Protein AF-A0A819R9K0-F1 (afdb_monomer_lite)

Structure (mmCIF, N/CA/C/O backbone):
data_AF-A0A819R9K0-F1
#
_entry.id   AF-A0A819R9K0-F1
#
loop_
_atom_site.group_PDB
_atom_site.id
_atom_site.type_symbol
_atom_site.label_atom_id
_atom_site.label_alt_id
_atom_site.label_comp_id
_atom_site.label_asym_id
_atom_site.label_entity_id
_atom_site.label_seq_id
_atom_site.pdbx_PDB_ins_code
_atom_site.Cartn_x
_atom_site.Cartn_y
_atom_site.Cartn_z
_atom_site.occupancy
_atom_site.B_iso_or_equiv
_atom_site.auth_seq_id
_atom_site.auth_comp_id
_atom_site.auth_asym_id
_atom_site.auth_atom_id
_atom_site.pdbx_PDB_model_num
ATOM 1 N N . MET A 1 1 ? -7.025 -4.236 -12.380 1.00 85.69 1 MET A N 1
ATOM 2 C CA . MET A 1 1 ? -6.170 -3.039 -12.385 1.00 85.69 1 MET A CA 1
ATOM 3 C C . MET A 1 1 ? -6.618 -1.987 -13.396 1.00 85.69 1 MET A C 1
ATOM 5 O O . MET A 1 1 ? -5.864 -1.065 -13.619 1.00 85.69 1 MET A O 1
ATOM 9 N N . GLN A 1 2 ? -7.817 -2.078 -13.987 1.00 92.44 2 GLN A N 1
ATOM 10 C CA . GLN A 1 2 ? -8.335 -0.985 -14.815 1.00 92.44 2 GLN A CA 1
ATOM 11 C C . GLN A 1 2 ? -8.486 0.292 -13.972 1.00 92.44 2 GLN A C 1
ATOM 13 O O . GLN A 1 2 ? -8.992 0.206 -12.852 1.00 92.44 2 GLN A O 1
ATOM 18 N N . GLY A 1 3 ? -8.057 1.430 -14.516 1.00 93.06 3 GLY A N 1
ATOM 19 C CA . GLY A 1 3 ? -8.041 2.737 -13.860 1.00 93.06 3 GLY A CA 1
ATOM 20 C C . GLY A 1 3 ? -7.000 2.874 -12.748 1.00 93.06 3 GLY A C 1
ATOM 21 O O . GLY A 1 3 ? -7.172 3.723 -11.881 1.00 93.06 3 GLY A O 1
ATOM 22 N N . ALA A 1 4 ? -5.983 2.008 -12.707 1.00 95.06 4 ALA A N 1
ATOM 23 C CA . ALA A 1 4 ? -4.954 2.067 -11.674 1.00 95.06 4 ALA A CA 1
ATOM 24 C C . ALA A 1 4 ? -3.758 2.926 -12.105 1.00 95.06 4 ALA A C 1
ATOM 26 O O . ALA A 1 4 ? -3.241 2.760 -13.211 1.00 95.06 4 ALA A O 1
ATOM 27 N N . ASP A 1 5 ? -3.320 3.759 -11.168 1.00 95.62 5 ASP A N 1
ATOM 28 C CA . ASP A 1 5 ? -2.034 4.459 -11.095 1.00 95.62 5 ASP A CA 1
ATOM 29 C C . ASP A 1 5 ? -1.005 3.501 -10.459 1.00 95.62 5 ASP A C 1
ATOM 31 O O . ASP A 1 5 ? -1.271 2.894 -9.410 1.00 95.62 5 ASP A O 1
ATOM 35 N N . ILE A 1 6 ? 0.097 3.235 -11.169 1.00 95.06 6 ILE A N 1
ATOM 36 C CA . ILE A 1 6 ? 0.996 2.108 -10.906 1.00 95.06 6 ILE A CA 1
ATOM 37 C C . ILE A 1 6 ? 2.459 2.550 -10.972 1.00 95.06 6 ILE A C 1
ATOM 39 O O . ILE A 1 6 ? 3.011 2.772 -12.044 1.00 95.06 6 ILE A O 1
ATOM 43 N N . ALA A 1 7 ? 3.147 2.456 -9.836 1.00 94.62 7 ALA A N 1
ATOM 44 C CA . ALA A 1 7 ? 4.602 2.382 -9.815 1.00 94.62 7 ALA A CA 1
ATOM 45 C C . ALA A 1 7 ? 5.093 0.961 -10.121 1.00 94.62 7 ALA A C 1
ATOM 47 O O . ALA A 1 7 ? 4.738 0.005 -9.425 1.00 94.62 7 ALA A O 1
ATOM 48 N N . VAL A 1 8 ? 5.987 0.822 -11.099 1.00 93.44 8 VAL A N 1
ATOM 49 C CA . VAL A 1 8 ? 6.797 -0.391 -11.289 1.00 93.44 8 VAL A CA 1
ATOM 50 C C . VAL A 1 8 ? 8.226 -0.087 -10.878 1.00 93.44 8 VAL A C 1
ATOM 52 O O . VAL A 1 8 ? 8.833 0.813 -11.443 1.00 93.44 8 VAL A O 1
ATOM 55 N N . ALA A 1 9 ? 8.784 -0.847 -9.937 1.00 92.44 9 ALA A N 1
ATOM 56 C CA . ALA A 1 9 ? 10.141 -0.625 -9.452 1.00 92.44 9 ALA A CA 1
ATOM 57 C C . ALA A 1 9 ? 10.937 -1.931 -9.343 1.00 92.44 9 ALA A C 1
ATOM 59 O O . ALA A 1 9 ? 10.369 -2.980 -9.038 1.00 92.44 9 ALA A O 1
ATOM 60 N N . TRP A 1 10 ? 12.244 -1.853 -9.591 1.00 91.81 10 TRP A N 1
ATOM 61 C CA . TRP A 1 10 ? 13.181 -2.977 -9.502 1.00 91.81 10 TRP A CA 1
ATOM 62 C C . TRP A 1 10 ? 14.592 -2.489 -9.149 1.00 91.81 10 TRP A C 1
ATOM 64 O O . TRP A 1 10 ? 14.882 -1.289 -9.199 1.00 91.81 10 TRP A O 1
ATOM 74 N N . VAL A 1 11 ? 15.465 -3.423 -8.776 1.00 90.38 11 VAL A N 1
ATOM 75 C CA . VAL A 1 11 ? 16.903 -3.194 -8.604 1.00 90.38 11 VAL A CA 1
ATOM 76 C C . VAL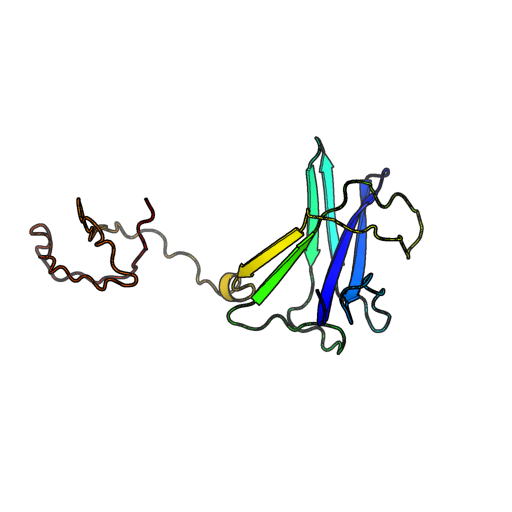 A 1 11 ? 17.603 -3.946 -9.733 1.00 90.38 11 VAL A C 1
ATOM 78 O O . VAL A 1 11 ? 17.298 -5.109 -9.961 1.00 90.38 11 VAL A O 1
ATOM 81 N N . ASP A 1 12 ? 18.464 -3.279 -10.501 1.00 87.00 12 ASP A N 1
ATOM 82 C CA . ASP A 1 12 ? 19.211 -3.948 -11.572 1.00 87.00 12 ASP A CA 1
ATOM 83 C C . ASP A 1 12 ? 20.436 -4.706 -11.037 1.00 87.00 12 ASP A C 1
ATOM 85 O O . ASP A 1 12 ? 20.838 -4.559 -9.880 1.00 87.00 12 ASP A O 1
ATOM 89 N N . THR A 1 13 ? 21.082 -5.478 -11.910 1.00 85.00 13 THR A N 1
ATOM 90 C CA . THR A 1 13 ? 22.303 -6.236 -11.589 1.00 85.00 13 THR A CA 1
ATOM 91 C C . THR A 1 13 ? 23.486 -5.383 -11.113 1.00 85.00 13 THR A C 1
ATOM 93 O O . THR A 1 13 ? 24.406 -5.915 -10.491 1.00 85.00 13 THR A O 1
ATOM 96 N N . SER A 1 14 ? 23.480 -4.065 -11.351 1.00 86.69 14 SER A N 1
ATOM 97 C CA . SER A 1 14 ? 24.483 -3.130 -10.819 1.00 86.69 14 SER A CA 1
ATOM 98 C C . SER A 1 14 ? 24.141 -2.596 -9.420 1.00 86.69 14 SER A C 1
ATOM 100 O O . SER A 1 14 ? 24.930 -1.857 -8.829 1.00 86.69 14 SER A O 1
ATOM 102 N N . GLY A 1 15 ? 22.978 -2.965 -8.876 1.00 87.38 15 GLY A N 1
ATOM 103 C CA . GLY A 1 15 ? 22.446 -2.463 -7.610 1.00 87.38 15 GLY A CA 1
ATOM 104 C C . GLY A 1 15 ? 21.733 -1.115 -7.737 1.00 87.38 15 GLY A C 1
ATOM 105 O O . GLY A 1 15 ? 21.394 -0.500 -6.723 1.00 8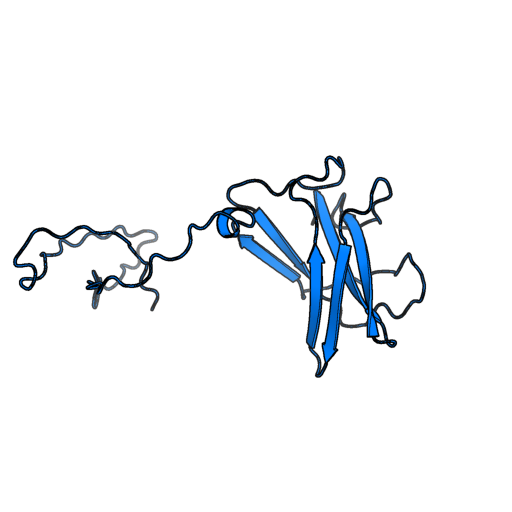7.38 15 GLY A O 1
ATOM 106 N N . LYS A 1 16 ? 21.501 -0.622 -8.958 1.00 89.19 16 LYS A N 1
ATOM 107 C CA . LYS A 1 16 ? 20.797 0.639 -9.192 1.00 89.19 16 LYS A CA 1
ATOM 108 C C . LYS A 1 16 ? 19.289 0.409 -9.146 1.00 89.19 16 LYS A C 1
ATOM 110 O O . LYS A 1 16 ? 18.756 -0.522 -9.741 1.00 89.19 16 LYS A O 1
ATOM 115 N N . VAL A 1 17 ? 18.594 1.307 -8.456 1.00 91.69 17 VAL A N 1
ATOM 116 C CA . VAL A 1 17 ? 17.134 1.290 -8.335 1.00 91.69 17 VAL A CA 1
ATOM 117 C C . VAL A 1 17 ? 16.509 2.008 -9.517 1.00 91.69 17 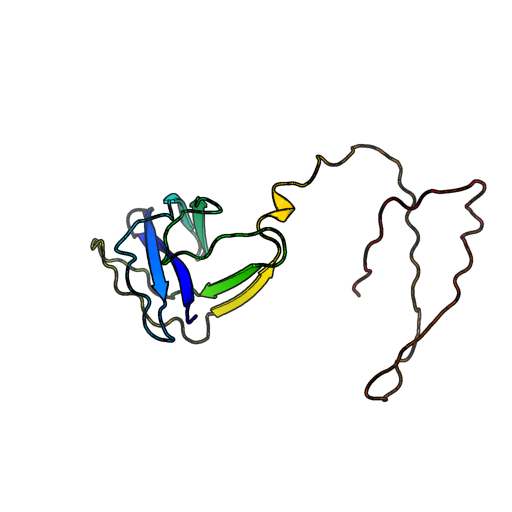VAL A C 1
ATOM 119 O O . VAL A 1 17 ? 16.916 3.121 -9.861 1.00 91.69 17 VAL A O 1
ATOM 122 N N . HIS A 1 18 ? 15.471 1.404 -10.077 1.00 90.38 18 HIS A N 1
ATOM 123 C CA . HIS A 1 18 ? 14.652 1.987 -11.129 1.00 90.38 18 HIS A CA 1
ATOM 124 C C . HIS A 1 18 ? 13.196 2.032 -10.685 1.00 90.38 18 HIS A C 1
ATOM 126 O O . HIS A 1 18 ? 12.734 1.172 -9.933 1.00 90.38 18 HIS A O 1
ATOM 132 N N . ILE A 1 19 ? 12.477 3.047 -11.154 1.00 91.94 19 ILE A N 1
ATOM 133 C CA . ILE A 1 19 ? 11.033 3.184 -10.987 1.00 91.94 19 ILE A CA 1
ATOM 134 C C . ILE A 1 19 ? 10.444 3.752 -12.277 1.00 91.94 19 ILE A C 1
ATOM 136 O O . ILE A 1 19 ? 11.087 4.560 -12.945 1.00 91.94 19 ILE A O 1
ATOM 140 N N . GLN A 1 20 ? 9.248 3.304 -12.630 1.00 91.50 20 GLN A N 1
ATOM 141 C CA . GLN A 1 20 ? 8.474 3.789 -13.763 1.00 91.50 20 GLN A CA 1
ATOM 142 C C . GLN A 1 20 ? 7.062 4.108 -13.307 1.00 91.50 20 GLN A C 1
ATOM 144 O O . GLN A 1 20 ? 6.424 3.265 -12.668 1.00 91.50 20 GLN A O 1
ATOM 149 N N . ASP A 1 21 ? 6.591 5.285 -13.700 1.00 93.56 21 ASP A N 1
ATOM 150 C CA . ASP A 1 21 ? 5.192 5.664 -13.601 1.00 93.56 21 ASP A CA 1
ATOM 151 C C . ASP A 1 21 ? 4.393 5.071 -14.762 1.00 93.56 21 ASP A C 1
ATOM 153 O O . ASP A 1 21 ? 4.816 5.142 -15.928 1.00 93.56 21 ASP A O 1
ATOM 157 N N . ARG A 1 22 ? 3.273 4.424 -14.446 1.00 93.38 22 ARG A N 1
ATOM 158 C CA . ARG A 1 22 ? 2.445 3.710 -15.411 1.00 93.38 22 ARG A CA 1
ATOM 159 C C . ARG A 1 22 ? 0.967 3.839 -15.097 1.00 93.38 22 ARG A C 1
ATOM 161 O O . ARG A 1 22 ? 0.533 3.684 -13.960 1.00 93.38 22 ARG A O 1
ATOM 168 N N . PHE A 1 23 ? 0.179 3.898 -16.164 1.00 94.31 23 PHE A N 1
ATOM 169 C CA . PHE A 1 23 ? -1.273 3.917 -16.095 1.00 94.31 23 PHE A CA 1
ATOM 170 C C . PHE A 1 23 ? -1.894 2.678 -16.751 1.00 94.31 23 PHE A C 1
ATOM 172 O O . PHE A 1 23 ? -1.517 2.248 -17.848 1.00 94.31 23 PHE A O 1
ATOM 179 N N . ALA A 1 24 ? -2.879 2.080 -16.083 1.00 94.12 24 ALA A N 1
ATOM 180 C CA . ALA A 1 24 ? -3.599 0.910 -16.576 1.00 94.12 24 ALA A CA 1
ATOM 181 C C . ALA A 1 24 ? -5.024 1.266 -17.016 1.00 94.12 24 ALA A C 1
ATOM 183 O O . ALA A 1 24 ? -5.974 1.156 -16.245 1.00 94.12 24 ALA A O 1
ATOM 184 N N . PHE A 1 25 ? -5.205 1.618 -18.288 1.00 92.44 25 PHE A N 1
ATOM 185 C CA . PHE A 1 25 ? -6.524 1.972 -18.833 1.00 92.44 25 PHE A CA 1
ATOM 186 C C . PHE A 1 25 ? -7.512 0.791 -18.930 1.00 92.44 25 PHE A C 1
ATOM 188 O O . PHE A 1 25 ? -8.722 1.003 -18.986 1.00 92.44 25 PHE A O 1
ATOM 195 N N . ASP A 1 26 ? -7.015 -0.450 -18.929 1.00 92.75 26 ASP A N 1
ATOM 196 C CA . ASP A 1 26 ? -7.810 -1.685 -18.949 1.00 92.75 26 ASP A CA 1
ATOM 197 C C . ASP A 1 26 ? -7.033 -2.838 -18.272 1.00 92.75 26 ASP A C 1
ATOM 199 O O . ASP A 1 26 ? -5.948 -2.653 -17.718 1.00 92.75 26 ASP A O 1
ATOM 203 N N . LYS A 1 27 ? -7.565 -4.061 -18.303 1.00 89.81 27 LYS A N 1
ATOM 204 C CA . LYS A 1 27 ? -6.932 -5.307 -17.845 1.00 89.81 27 LYS A CA 1
ATOM 205 C C . LYS A 1 27 ? -5.854 -5.804 -18.819 1.00 89.81 27 LYS A C 1
ATOM 207 O O . LYS A 1 27 ? -5.763 -7.000 -19.091 1.00 89.81 27 LYS A O 1
ATOM 212 N N . ILE A 1 28 ? -5.035 -4.890 -19.321 1.00 90.25 28 ILE A N 1
ATOM 213 C CA . ILE A 1 28 ? -3.904 -5.168 -20.206 1.00 90.25 28 ILE A CA 1
ATOM 214 C C . ILE A 1 28 ? -2.619 -4.575 -19.626 1.00 90.25 28 ILE A C 1
ATOM 216 O O . ILE A 1 28 ? -2.648 -3.940 -18.575 1.00 90.25 28 ILE A O 1
ATOM 220 N N . LYS A 1 29 ? -1.484 -4.783 -20.301 1.00 91.38 29 LYS A N 1
ATOM 221 C CA . LYS A 1 29 ? -0.192 -4.234 -19.875 1.00 91.38 29 LYS A CA 1
ATOM 222 C C . LYS A 1 29 ? -0.288 -2.705 -19.656 1.00 91.38 29 LYS A C 1
ATOM 224 O O . LYS A 1 29 ? -0.652 -2.012 -20.605 1.00 91.38 29 LYS A O 1
ATOM 229 N N . PRO A 1 30 ? 0.050 -2.188 -18.458 1.00 92.75 30 PRO A N 1
ATOM 230 C CA . PRO A 1 30 ? 0.062 -0.760 -18.167 1.00 92.75 30 PRO A CA 1
ATOM 231 C C . PRO A 1 30 ? 1.026 -0.030 -19.093 1.00 92.75 30 PRO A C 1
ATOM 233 O O . PRO A 1 30 ? 2.162 -0.479 -19.304 1.00 92.75 30 PRO A O 1
ATOM 236 N N . ILE A 1 31 ? 0.569 1.093 -19.631 1.00 92.06 31 ILE A N 1
ATOM 237 C CA . ILE A 1 31 ? 1.394 1.968 -20.459 1.00 92.06 31 ILE A CA 1
ATOM 238 C C . ILE A 1 31 ? 2.254 2.850 -19.559 1.00 92.06 31 ILE A C 1
ATOM 240 O O . ILE A 1 31 ? 1.897 3.083 -18.410 1.00 92.06 31 ILE A O 1
ATOM 244 N N . ILE A 1 32 ? 3.397 3.299 -20.070 1.00 91.25 32 ILE A N 1
ATOM 245 C CA . ILE A 1 32 ? 4.197 4.315 -19.381 1.00 91.25 32 ILE A CA 1
ATOM 246 C C . ILE A 1 32 ? 3.404 5.615 -19.391 1.00 91.25 32 ILE A C 1
ATOM 248 O O . ILE A 1 32 ? 2.876 5.984 -20.444 1.00 91.25 32 ILE A O 1
ATOM 252 N N . ASP A 1 33 ? 3.329 6.266 -18.235 1.00 88.12 33 ASP A N 1
ATOM 253 C CA . ASP A 1 33 ? 2.758 7.598 -18.140 1.00 88.12 33 ASP A CA 1
ATOM 254 C C . ASP A 1 33 ? 3.633 8.585 -18.927 1.00 88.12 33 ASP A C 1
ATOM 256 O O . ASP A 1 33 ? 4.840 8.708 -18.699 1.00 88.12 33 ASP A O 1
ATOM 260 N N . ASN A 1 34 ? 3.041 9.223 -19.931 1.00 79.56 34 ASN A N 1
ATOM 261 C CA . ASN A 1 34 ? 3.736 10.150 -20.810 1.00 79.56 34 ASN A CA 1
ATOM 262 C C . ASN A 1 34 ? 3.422 11.623 -20.513 1.00 79.56 34 ASN A C 1
ATOM 264 O O . ASN A 1 34 ? 3.979 12.477 -21.210 1.00 79.56 34 ASN A O 1
ATOM 268 N N . THR A 1 35 ? 2.563 11.926 -19.531 1.00 82.38 35 THR A N 1
ATOM 269 C CA . THR A 1 35 ? 2.280 13.294 -19.087 1.00 82.38 35 THR A CA 1
ATOM 270 C C . THR A 1 35 ? 3.302 13.732 -18.055 1.00 82.38 35 THR A C 1
ATOM 272 O O . THR A 1 35 ? 4.101 14.630 -18.348 1.00 82.38 35 THR A O 1
ATOM 275 N N . THR A 1 36 ? 3.350 13.068 -16.902 1.00 86.56 36 THR A N 1
ATOM 276 C CA . THR A 1 36 ? 4.380 13.279 -15.881 1.00 86.56 36 THR A CA 1
ATOM 277 C C . THR A 1 36 ? 4.880 11.956 -15.297 1.00 86.56 36 THR A C 1
ATOM 279 O O . THR A 1 36 ? 4.408 10.874 -15.620 1.00 86.56 36 THR A O 1
ATOM 282 N N . GLN A 1 37 ? 5.989 12.024 -14.559 1.00 89.12 37 GLN A N 1
ATOM 283 C CA . GLN A 1 37 ? 6.527 10.890 -13.810 1.00 89.12 37 GLN A CA 1
ATOM 284 C C . GLN A 1 37 ? 6.544 11.318 -12.348 1.00 89.12 37 GLN A C 1
ATOM 286 O O . GLN A 1 37 ? 7.411 12.098 -11.937 1.00 89.12 37 GLN A O 1
ATOM 291 N N . ASP A 1 38 ? 5.575 10.836 -11.580 1.00 93.69 38 ASP A N 1
ATOM 292 C CA . ASP A 1 38 ? 5.267 11.336 -10.241 1.00 93.69 38 ASP A CA 1
ATOM 293 C C . ASP A 1 38 ? 5.757 10.416 -9.116 1.00 93.69 38 ASP A C 1
ATOM 295 O O . ASP A 1 38 ? 5.779 10.788 -7.932 1.00 93.69 38 ASP A O 1
ATOM 299 N N . TRP A 1 39 ? 6.227 9.225 -9.484 1.00 94.75 39 TRP A N 1
ATOM 300 C CA . TRP A 1 39 ? 6.895 8.291 -8.588 1.00 94.75 39 TRP A CA 1
ATOM 301 C C . TRP A 1 39 ? 8.415 8.466 -8.615 1.00 94.75 39 TRP A C 1
ATOM 303 O O . TRP A 1 39 ? 9.076 8.293 -9.637 1.00 94.75 39 TRP A O 1
ATOM 313 N N . PHE A 1 40 ? 9.005 8.720 -7.446 1.00 94.62 40 PHE A N 1
ATOM 314 C CA . PHE A 1 40 ? 10.447 8.918 -7.304 1.00 94.62 40 PHE A CA 1
ATOM 315 C C . PHE A 1 40 ? 11.064 7.843 -6.416 1.00 94.62 40 PHE A C 1
ATOM 317 O O . PHE A 1 40 ? 10.745 7.749 -5.228 1.00 94.62 40 PHE A O 1
ATOM 324 N N . ALA A 1 41 ? 12.004 7.072 -6.961 1.00 94.19 41 ALA A N 1
ATOM 325 C CA . ALA A 1 41 ? 12.816 6.148 -6.182 1.00 94.19 41 ALA A CA 1
ATOM 326 C C . ALA A 1 41 ? 13.762 6.930 -5.258 1.00 94.19 41 ALA A C 1
ATOM 328 O O . ALA A 1 41 ? 14.365 7.926 -5.655 1.00 94.19 41 ALA A O 1
ATOM 329 N N . LEU A 1 42 ? 13.893 6.471 -4.015 1.00 95.31 42 LEU A N 1
ATOM 330 C CA . LEU A 1 42 ? 14.797 7.047 -3.020 1.00 95.31 42 LEU A CA 1
ATOM 331 C C . LEU A 1 42 ? 16.004 6.144 -2.791 1.00 95.31 42 LEU A C 1
ATOM 333 O O . LEU A 1 42 ? 17.145 6.589 -2.861 1.00 95.31 42 LEU A O 1
ATOM 337 N N . ARG A 1 43 ? 15.743 4.870 -2.500 1.00 95.12 43 ARG A N 1
ATOM 338 C CA . ARG A 1 43 ? 16.758 3.833 -2.304 1.00 95.12 43 ARG A CA 1
ATOM 339 C C . ARG A 1 43 ? 16.129 2.467 -2.489 1.00 95.12 43 ARG A C 1
ATOM 341 O O . ARG A 1 43 ? 14.911 2.326 -2.438 1.00 95.12 43 ARG A O 1
ATOM 348 N N . GLY A 1 44 ? 16.963 1.460 -2.645 1.00 93.75 44 GLY A N 1
ATOM 349 C CA . GLY A 1 44 ? 16.521 0.096 -2.804 1.00 93.75 44 GLY A CA 1
ATOM 350 C C . GLY A 1 44 ? 17.706 -0.840 -2.745 1.00 93.75 44 GLY A C 1
ATOM 351 O O . GLY A 1 44 ? 18.848 -0.420 -2.919 1.00 93.75 44 GLY A O 1
ATOM 352 N N . GLN A 1 45 ? 17.420 -2.083 -2.413 1.00 93.88 45 GLN A N 1
ATOM 353 C CA . GLN A 1 45 ? 18.416 -3.123 -2.270 1.00 93.88 45 GLN A CA 1
ATOM 354 C C . GLN A 1 45 ? 17.790 -4.459 -2.620 1.00 93.88 45 GLN A C 1
ATOM 356 O O . GLN A 1 45 ? 16.606 -4.685 -2.356 1.00 93.88 45 GLN A O 1
ATOM 361 N N . GLU A 1 46 ? 18.619 -5.347 -3.140 1.00 91.06 46 GLU A N 1
ATOM 362 C CA . GLU A 1 46 ? 18.278 -6.742 -3.314 1.00 91.06 46 GLU A CA 1
ATOM 363 C C . GLU A 1 46 ? 19.308 -7.604 -2.594 1.00 91.06 46 GLU A C 1
ATOM 365 O O . GLU A 1 46 ? 20.511 -7.491 -2.830 1.00 91.06 46 GLU A O 1
ATOM 370 N N . GLN A 1 47 ? 18.847 -8.416 -1.645 1.00 90.25 47 GLN A N 1
ATOM 371 C CA . GLN A 1 47 ? 19.722 -9.277 -0.861 1.00 90.25 47 GLN A CA 1
ATOM 372 C C . GLN A 1 47 ? 18.973 -10.516 -0.377 1.00 90.25 47 GLN A C 1
ATOM 374 O O . GLN A 1 47 ? 17.875 -10.417 0.164 1.00 90.25 47 GLN A O 1
ATOM 379 N N . ASN A 1 48 ? 19.598 -11.690 -0.507 1.00 88.06 48 ASN A N 1
ATOM 380 C CA . ASN A 1 48 ? 19.082 -12.958 0.023 1.00 88.06 48 ASN A CA 1
ATOM 381 C C . ASN A 1 48 ? 17.642 -13.282 -0.435 1.00 88.06 48 ASN A C 1
ATOM 383 O O . ASN A 1 48 ? 16.841 -13.780 0.355 1.00 88.06 48 ASN A O 1
ATOM 387 N N . GLY A 1 49 ? 17.304 -12.973 -1.692 1.00 84.56 49 GLY A N 1
ATOM 388 C CA . GLY A 1 49 ? 15.964 -13.193 -2.254 1.00 84.56 49 GLY A CA 1
ATOM 389 C C . GLY A 1 49 ? 14.908 -12.167 -1.828 1.00 84.56 49 GLY A C 1
ATOM 390 O O . GLY A 1 49 ? 13.725 -12.378 -2.083 1.00 84.56 49 GLY A O 1
ATOM 391 N N . TRP A 1 50 ? 15.314 -11.073 -1.175 1.00 88.81 50 TRP A N 1
ATOM 392 C CA . TRP A 1 50 ? 14.443 -9.958 -0.817 1.00 88.81 50 TRP A CA 1
ATOM 393 C C . TRP A 1 50 ? 14.822 -8.703 -1.587 1.00 88.81 50 TRP A C 1
ATOM 395 O O . TRP A 1 50 ? 15.956 -8.236 -1.480 1.00 88.81 50 TRP A O 1
ATOM 405 N N . THR A 1 51 ? 13.840 -8.103 -2.253 1.00 90.81 51 THR A N 1
ATOM 406 C CA . THR A 1 51 ? 13.961 -6.781 -2.873 1.00 90.81 51 THR A CA 1
ATOM 407 C C . THR A 1 51 ? 13.168 -5.776 -2.045 1.00 90.81 51 THR A C 1
ATOM 409 O O . THR A 1 51 ? 11.962 -5.922 -1.843 1.00 90.81 51 THR A O 1
ATOM 412 N N . GLY A 1 52 ? 13.847 -4.755 -1.528 1.00 93.81 52 GLY A N 1
ATOM 413 C CA . GLY A 1 52 ? 13.234 -3.655 -0.790 1.00 93.81 52 GLY A CA 1
ATOM 414 C C . GLY A 1 52 ? 13.453 -2.351 -1.534 1.00 93.81 52 GLY A C 1
ATOM 415 O O . GLY A 1 52 ? 14.592 -2.023 -1.845 1.00 93.81 52 GLY A O 1
ATOM 416 N N . ILE A 1 53 ? 12.386 -1.597 -1.803 1.00 95.38 53 ILE A N 1
ATOM 417 C CA . ILE A 1 53 ? 12.455 -0.312 -2.509 1.00 95.38 53 ILE A CA 1
ATOM 418 C C . ILE A 1 53 ? 11.692 0.737 -1.709 1.00 95.38 53 ILE A C 1
ATOM 420 O O . ILE A 1 53 ? 10.550 0.530 -1.304 1.00 95.38 53 ILE A O 1
ATOM 424 N N . GLN A 1 54 ? 12.337 1.878 -1.494 1.00 96.25 54 GLN A N 1
ATOM 425 C CA . GLN A 1 54 ? 11.733 3.067 -0.925 1.00 96.25 54 GLN A CA 1
ATOM 426 C C . GLN A 1 54 ? 11.513 4.093 -2.033 1.00 96.25 54 GLN A C 1
ATOM 428 O O . GLN A 1 54 ? 12.437 4.419 -2.779 1.00 96.25 54 GLN A O 1
ATOM 433 N N . PHE A 1 55 ? 10.308 4.646 -2.091 1.00 96.06 55 PHE A N 1
ATOM 434 C CA . PHE A 1 55 ? 9.913 5.676 -3.044 1.00 96.06 55 PHE A CA 1
ATOM 435 C C . PHE A 1 55 ? 9.142 6.798 -2.340 1.00 96.06 55 PHE A C 1
ATOM 437 O O . PHE A 1 55 ? 8.769 6.679 -1.170 1.00 96.06 55 PHE A O 1
ATOM 444 N N . LYS A 1 56 ? 8.900 7.891 -3.062 1.00 94.88 56 LYS A N 1
ATOM 445 C CA . LYS A 1 56 ? 7.978 8.965 -2.681 1.00 94.88 56 LYS A CA 1
ATOM 446 C C . LYS A 1 56 ? 7.107 9.359 -3.875 1.00 94.88 56 LYS A C 1
ATOM 448 O O . LYS A 1 56 ? 7.555 9.256 -5.012 1.00 94.88 56 LYS A O 1
ATOM 453 N N . ARG A 1 57 ? 5.906 9.847 -3.580 1.00 94.69 57 ARG A N 1
ATOM 454 C CA . ARG A 1 57 ? 4.949 10.461 -4.508 1.00 94.69 57 ARG A CA 1
ATOM 455 C C . ARG A 1 57 ? 4.095 11.455 -3.717 1.00 94.69 57 ARG A C 1
ATOM 457 O O . ARG A 1 57 ? 3.887 11.253 -2.517 1.00 94.69 57 ARG A O 1
ATOM 464 N N . TYR A 1 58 ? 3.644 12.536 -4.347 1.00 93.44 58 TYR A N 1
ATOM 465 C CA . TYR A 1 58 ? 2.706 13.464 -3.713 1.00 93.44 58 TYR A CA 1
ATOM 466 C C . TYR A 1 58 ? 1.325 12.818 -3.538 1.00 93.44 58 TYR A C 1
ATOM 468 O O . TYR A 1 58 ? 0.917 11.983 -4.333 1.00 93.44 58 TYR A O 1
ATOM 476 N N . PHE A 1 59 ? 0.574 13.199 -2.501 1.00 92.75 59 PHE A N 1
ATOM 477 C CA . PHE A 1 59 ? -0.790 12.674 -2.338 1.00 92.75 59 PHE A CA 1
ATOM 478 C C . PHE A 1 59 ? -1.730 13.095 -3.470 1.00 92.75 59 PHE A C 1
ATOM 480 O O . PHE A 1 59 ? -2.673 12.375 -3.777 1.00 92.75 59 PHE A O 1
ATOM 487 N N . ASP A 1 60 ? -1.483 14.258 -4.057 1.00 93.81 60 ASP A N 1
ATOM 488 C CA . ASP A 1 60 ? -2.183 14.764 -5.226 1.00 93.81 60 ASP A CA 1
ATOM 489 C C . ASP A 1 60 ? -1.125 15.356 -6.156 1.00 93.81 60 ASP A C 1
ATOM 491 O O . ASP A 1 60 ? -0.368 16.241 -5.746 1.00 93.81 60 ASP A O 1
ATOM 495 N N . THR A 1 61 ? -1.013 14.794 -7.352 1.00 94.31 61 THR A N 1
ATOM 496 C CA . THR A 1 61 ? -0.032 15.168 -8.379 1.00 94.31 61 THR A CA 1
ATOM 497 C C . THR A 1 61 ? -0.634 16.133 -9.393 1.00 94.31 61 THR A C 1
ATOM 499 O O . THR A 1 61 ? 0.097 16.746 -10.166 1.00 94.31 61 THR A O 1
ATOM 502 N N . CYS A 1 62 ? -1.962 16.320 -9.361 1.00 91.31 62 CYS A N 1
ATOM 503 C CA . CYS A 1 62 ? -2.731 17.028 -10.380 1.00 91.31 62 CYS A CA 1
ATOM 504 C C . CYS A 1 62 ? -2.608 16.428 -11.800 1.00 91.31 62 CYS A C 1
ATOM 506 O O . CYS A 1 62 ? -3.051 17.078 -12.751 1.00 91.31 62 CYS A O 1
ATOM 508 N N . ASP A 1 63 ? -2.054 15.218 -11.953 1.00 92.56 63 ASP A N 1
ATOM 509 C CA . ASP A 1 63 ? -2.036 14.485 -13.222 1.00 92.56 63 ASP A CA 1
ATOM 510 C C . ASP A 1 63 ? -3.388 13.751 -13.420 1.00 92.56 63 ASP A C 1
ATOM 512 O O . ASP A 1 63 ? -3.852 13.047 -12.519 1.00 92.56 63 ASP A O 1
ATOM 516 N N . PRO A 1 64 ? -4.083 13.924 -14.563 1.00 90.69 64 PRO A N 1
ATOM 517 C CA . PRO A 1 64 ? -5.330 13.216 -14.863 1.00 90.69 64 PRO A CA 1
ATOM 518 C C . PRO A 1 64 ? -5.213 11.685 -15.012 1.00 90.69 64 PRO A C 1
ATOM 520 O O . PRO A 1 64 ? -6.248 11.014 -14.967 1.00 90.69 64 PRO A O 1
ATOM 523 N N . MET A 1 65 ? -4.018 11.133 -15.234 1.00 91.00 65 MET A N 1
ATOM 524 C CA . MET A 1 65 ? -3.750 9.688 -15.275 1.00 91.00 65 MET A CA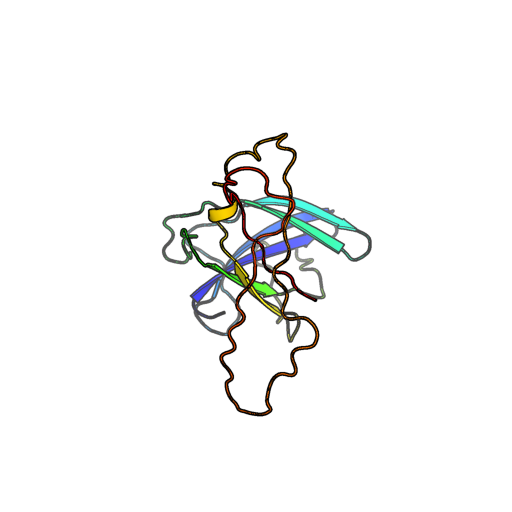 1
ATOM 525 C C . MET A 1 65 ? -3.502 9.096 -13.881 1.00 91.00 65 MET A C 1
ATOM 527 O O . MET A 1 65 ? -3.579 7.880 -13.696 1.00 91.00 65 MET A O 1
ATOM 531 N N . ASP A 1 66 ? -3.317 9.954 -12.885 1.00 94.62 66 ASP A N 1
ATOM 532 C CA . ASP A 1 66 ? -3.036 9.571 -11.514 1.00 94.62 66 ASP A CA 1
ATOM 533 C C . ASP A 1 66 ? -4.290 9.436 -10.648 1.00 94.62 66 ASP A C 1
ATOM 535 O O . ASP A 1 66 ? -5.321 10.084 -10.848 1.00 94.62 66 ASP A O 1
ATOM 539 N N . VAL A 1 67 ? -4.189 8.605 -9.604 1.00 93.94 67 VAL A N 1
ATOM 540 C CA . VAL A 1 67 ? -5.243 8.466 -8.592 1.00 93.94 67 VAL A CA 1
ATOM 541 C C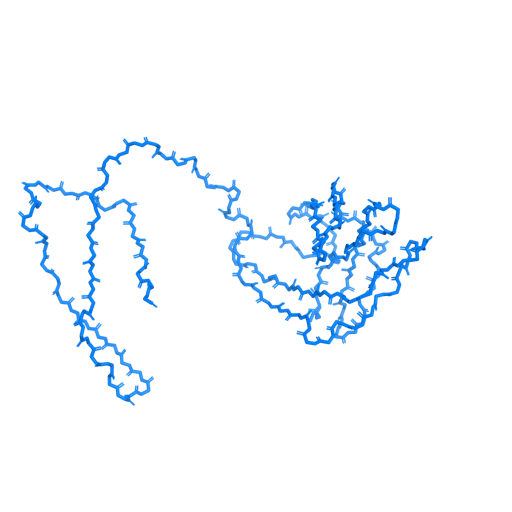 . VAL A 1 67 ? -4.849 9.248 -7.334 1.00 93.94 67 VAL A C 1
ATOM 543 O O . VAL A 1 67 ? -3.930 8.829 -6.619 1.00 93.94 67 VAL A O 1
ATOM 546 N N . PRO A 1 68 ? -5.571 10.337 -6.987 1.00 93.75 68 PRO A N 1
ATOM 547 C CA . PRO A 1 68 ? -5.280 11.099 -5.780 1.00 93.75 68 PRO A CA 1
ATOM 548 C C . PRO A 1 68 ? -5.479 10.260 -4.515 1.00 93.75 68 PRO A C 1
ATOM 550 O O . PRO A 1 68 ? -6.543 9.671 -4.292 1.00 93.75 68 PRO A O 1
ATOM 553 N N . ILE A 1 69 ? -4.480 10.273 -3.636 1.00 92.69 69 ILE A N 1
ATOM 554 C CA . ILE A 1 69 ? -4.502 9.613 -2.330 1.00 92.69 69 ILE A CA 1
ATOM 555 C C . ILE A 1 69 ? -5.264 10.506 -1.344 1.00 92.69 69 ILE A C 1
ATOM 557 O O . ILE A 1 69 ? -4.733 11.437 -0.728 1.00 92.69 69 ILE A O 1
ATOM 561 N N . LYS A 1 70 ? -6.557 10.222 -1.190 1.00 88.88 70 LYS A N 1
ATOM 562 C CA . LYS A 1 70 ? -7.464 10.986 -0.325 1.00 88.88 70 LYS A CA 1
ATOM 563 C C . LYS A 1 70 ? -7.511 10.415 1.094 1.00 88.88 70 LYS A C 1
ATOM 565 O O . LYS A 1 70 ? -7.143 9.267 1.355 1.00 88.88 70 LYS A O 1
ATOM 570 N N . SER A 1 71 ? -7.985 11.240 2.027 1.00 88.62 71 SER A N 1
ATOM 571 C CA . SER A 1 71 ? -8.325 10.784 3.377 1.00 88.62 71 SER A CA 1
ATOM 572 C C . SER A 1 71 ? -9.409 9.707 3.325 1.00 88.62 71 SER A C 1
ATOM 574 O O . SER A 1 71 ? -10.298 9.750 2.477 1.00 88.62 71 SER A O 1
ATOM 576 N N . GLY A 1 72 ? -9.347 8.764 4.263 1.00 86.88 72 GLY A N 1
ATOM 577 C CA . GLY A 1 72 ? -10.239 7.611 4.298 1.00 86.88 72 GLY A CA 1
ATOM 578 C C . GLY A 1 72 ? -9.614 6.381 3.649 1.00 86.88 72 GLY A C 1
ATOM 579 O O . GLY A 1 72 ? -8.404 6.167 3.712 1.00 86.88 72 GLY A O 1
ATOM 580 N N . THR A 1 73 ? -10.458 5.533 3.077 1.00 90.31 73 THR A N 1
ATOM 581 C CA . THR A 1 73 ? -10.076 4.201 2.618 1.00 90.31 73 THR A CA 1
ATOM 582 C C . THR A 1 73 ? -9.485 4.230 1.212 1.00 90.31 73 THR A C 1
ATOM 584 O O . THR A 1 73 ? -10.148 4.652 0.271 1.00 90.31 73 THR A O 1
ATOM 587 N N . ASN A 1 74 ? -8.262 3.718 1.061 1.00 91.38 74 ASN A N 1
ATOM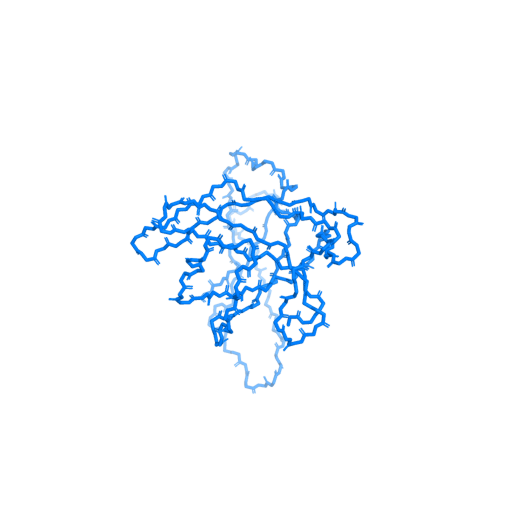 588 C CA . ASN A 1 74 ? -7.592 3.566 -0.227 1.00 91.38 74 ASN A CA 1
ATOM 589 C C . ASN A 1 74 ? -7.482 2.074 -0.580 1.00 91.38 74 ASN A C 1
ATOM 591 O O . ASN A 1 74 ? -7.279 1.229 0.298 1.00 91.38 74 ASN A O 1
ATOM 595 N N . ILE A 1 75 ? -7.621 1.749 -1.866 1.00 94.19 75 ILE A N 1
ATOM 596 C CA . ILE A 1 75 ? -7.467 0.385 -2.382 1.00 94.19 75 ILE A CA 1
ATOM 597 C C . ILE A 1 75 ? -6.075 0.279 -2.995 1.00 94.19 75 ILE A C 1
ATOM 599 O O . ILE A 1 75 ? -5.824 0.795 -4.079 1.00 94.19 75 ILE A O 1
ATOM 603 N N . LEU A 1 76 ? -5.179 -0.411 -2.302 1.00 94.75 76 LEU A N 1
ATOM 604 C CA . LEU A 1 76 ? -3.857 -0.739 -2.805 1.00 94.75 76 LEU A CA 1
ATOM 605 C C . LEU A 1 76 ? -3.920 -2.064 -3.561 1.00 94.75 76 LEU A C 1
ATOM 607 O O . LEU A 1 76 ? -4.383 -3.076 -3.029 1.00 94.75 76 LEU A O 1
ATOM 611 N N . ILE A 1 77 ? -3.403 -2.074 -4.781 1.00 95.88 77 ILE A N 1
ATOM 612 C CA . ILE A 1 77 ? -3.091 -3.303 -5.506 1.00 95.88 77 ILE A CA 1
ATOM 613 C C . ILE A 1 77 ? -1.581 -3.509 -5.505 1.00 95.88 77 ILE A C 1
ATOM 615 O O . ILE A 1 77 ? -0.819 -2.550 -5.478 1.00 95.88 77 ILE A O 1
ATOM 619 N N . PHE A 1 78 ? -1.148 -4.762 -5.523 1.00 95.50 78 PHE A N 1
ATOM 620 C CA . PHE A 1 78 ? 0.267 -5.095 -5.642 1.00 95.50 78 PHE A CA 1
ATOM 621 C C . PHE A 1 78 ? 0.446 -6.321 -6.527 1.00 95.50 78 PHE A C 1
ATOM 623 O O . PHE A 1 78 ? -0.455 -7.159 -6.633 1.00 95.50 78 PHE A O 1
ATOM 630 N N . ALA A 1 79 ? 1.619 -6.423 -7.139 1.00 94.62 79 ALA A N 1
ATOM 631 C CA . ALA A 1 79 ? 2.062 -7.580 -7.895 1.00 94.62 79 ALA A CA 1
ATOM 632 C C . ALA A 1 79 ? 3.593 -7.655 -7.892 1.00 94.62 79 ALA A C 1
ATOM 634 O O . ALA A 1 79 ? 4.246 -6.633 -7.693 1.00 94.62 79 ALA A O 1
ATOM 635 N N . TYR A 1 80 ? 4.159 -8.842 -8.113 1.00 92.31 80 TYR A N 1
ATOM 636 C CA . TYR A 1 80 ? 5.612 -9.014 -8.205 1.00 92.31 80 TYR A CA 1
ATOM 637 C C . TYR A 1 80 ? 6.029 -9.976 -9.326 1.00 92.31 80 TYR A C 1
ATOM 639 O O . TYR A 1 80 ? 5.345 -10.957 -9.635 1.00 92.31 80 TYR A O 1
ATOM 647 N N . GLY A 1 81 ? 7.162 -9.654 -9.956 1.00 88.56 81 GLY A N 1
ATOM 648 C CA . GLY A 1 81 ? 7.823 -10.467 -10.977 1.00 88.56 81 GLY A CA 1
ATOM 649 C C . GLY A 1 81 ? 8.655 -11.604 -10.375 1.00 88.56 81 GLY A C 1
ATOM 650 O O . GLY A 1 81 ? 8.767 -11.732 -9.164 1.00 88.56 81 GLY A O 1
ATOM 651 N N . LEU A 1 82 ? 9.186 -12.478 -11.233 1.00 85.19 82 LEU A N 1
ATOM 652 C CA . LEU A 1 82 ? 10.157 -13.528 -10.859 1.00 85.19 82 LEU A CA 1
ATOM 653 C C . LEU A 1 82 ? 11.488 -13.349 -11.601 1.00 85.19 82 LEU A C 1
ATOM 655 O O . LEU A 1 82 ? 12.404 -14.141 -11.424 1.00 85.19 82 LEU A O 1
ATOM 659 N N . VAL A 1 83 ? 11.543 -12.363 -12.491 1.00 79.00 83 VAL A N 1
ATOM 660 C CA . VAL A 1 83 ? 12.677 -12.083 -13.357 1.00 79.00 83 VAL A CA 1
ATOM 661 C C . VAL A 1 83 ? 12.914 -10.592 -13.262 1.00 79.00 83 VAL A C 1
ATOM 663 O O . VAL A 1 83 ? 11.955 -9.816 -13.366 1.00 79.00 83 VAL A O 1
ATOM 666 N N . ASP A 1 84 ? 14.170 -10.220 -13.066 1.00 73.12 84 ASP A N 1
ATOM 667 C CA . ASP A 1 84 ? 14.565 -8.825 -13.037 1.00 73.12 84 ASP A CA 1
ATOM 668 C C . ASP A 1 84 ? 14.414 -8.211 -14.419 1.00 73.12 84 ASP A C 1
ATOM 670 O O . ASP A 1 84 ? 14.644 -8.836 -15.459 1.00 73.12 84 ASP A O 1
ATOM 674 N N . LEU A 1 85 ? 14.011 -6.948 -14.426 1.00 73.94 85 LEU A N 1
ATOM 675 C CA . LEU A 1 85 ? 13.936 -6.150 -15.636 1.00 73.94 85 LEU A CA 1
ATOM 676 C C . LEU A 1 85 ? 15.352 -5.674 -15.971 1.00 73.94 85 LEU A C 1
ATOM 678 O O . LEU A 1 85 ? 15.684 -4.499 -15.858 1.00 73.94 85 LEU A O 1
ATOM 682 N N . ASP A 1 86 ? 16.208 -6.617 -16.353 1.00 59.16 86 ASP A N 1
ATOM 683 C CA . ASP A 1 86 ? 17.655 -6.438 -16.530 1.00 59.16 86 ASP A CA 1
ATOM 684 C C . ASP A 1 86 ? 18.013 -5.701 -17.839 1.00 59.16 86 ASP A C 1
ATOM 686 O O . ASP A 1 86 ? 19.053 -5.895 -18.466 1.00 59.16 86 ASP A O 1
ATOM 690 N N . LEU A 1 87 ? 17.105 -4.844 -18.303 1.00 54.53 87 LEU A N 1
ATOM 691 C CA . LEU A 1 87 ? 17.274 -4.066 -19.512 1.00 54.53 87 LEU A CA 1
ATOM 692 C C . LEU A 1 87 ? 17.695 -2.658 -19.112 1.00 54.53 87 LEU A C 1
ATOM 694 O O . LEU A 1 87 ? 16.923 -1.915 -18.511 1.00 54.53 87 LEU A O 1
ATOM 698 N N . CYS A 1 88 ? 18.886 -2.247 -19.549 1.00 50.38 88 CYS A N 1
ATOM 699 C CA . CYS A 1 88 ? 19.346 -0.855 -19.581 1.00 50.38 88 CYS A CA 1
ATOM 700 C C . CYS A 1 88 ? 18.491 0.039 -20.512 1.00 50.38 88 CYS A C 1
ATOM 702 O O . CYS A 1 88 ? 19.005 0.948 -21.160 1.00 50.38 88 CYS A O 1
ATOM 704 N N . GLN A 1 89 ? 17.197 -0.245 -20.644 1.00 51.41 89 GLN A N 1
ATOM 705 C CA . GLN A 1 89 ? 16.245 0.493 -21.447 1.00 51.41 89 GLN A CA 1
ATOM 706 C C . GLN A 1 89 ? 15.240 1.144 -20.507 1.00 51.41 89 GLN A C 1
ATOM 708 O O . GLN A 1 89 ? 14.589 0.478 -19.705 1.00 51.41 89 GLN A O 1
ATOM 713 N N . SER A 1 90 ? 15.065 2.453 -20.665 1.00 54.56 90 SER A N 1
ATOM 714 C CA . SER A 1 90 ? 14.067 3.258 -19.953 1.00 54.56 90 SER A CA 1
ATOM 715 C C . SER A 1 90 ? 12.629 2.746 -20.112 1.00 54.56 90 SER A C 1
ATOM 717 O O . SER A 1 90 ? 11.760 3.163 -19.356 1.00 54.56 90 SER A O 1
ATOM 719 N N . ASN A 1 91 ? 12.391 1.814 -21.044 1.00 59.75 91 ASN A N 1
ATOM 720 C CA . ASN A 1 91 ? 11.097 1.226 -21.376 1.00 59.75 91 ASN A CA 1
ATOM 721 C C . ASN A 1 91 ? 11.056 -0.291 -21.113 1.00 59.75 91 ASN A C 1
ATOM 723 O O . ASN A 1 91 ? 10.600 -1.047 -21.970 1.00 59.75 91 ASN A O 1
ATOM 727 N N . ALA A 1 92 ? 11.552 -0.746 -19.956 1.00 64.94 92 ALA A N 1
ATOM 728 C CA . ALA A 1 92 ? 11.510 -2.157 -19.565 1.00 64.94 92 ALA A CA 1
ATOM 729 C C . ALA A 1 92 ? 10.141 -2.815 -19.849 1.00 64.94 92 ALA A C 1
ATOM 731 O O . ALA A 1 92 ? 9.086 -2.282 -19.481 1.00 64.94 92 ALA A O 1
ATOM 732 N N . ASP A 1 93 ? 10.153 -3.966 -20.524 1.00 77.44 93 ASP A N 1
ATOM 733 C CA . ASP A 1 93 ? 8.929 -4.700 -20.831 1.00 77.44 93 ASP A CA 1
ATOM 734 C C . ASP A 1 93 ? 8.515 -5.553 -19.628 1.00 77.44 93 ASP A C 1
ATOM 736 O O . ASP A 1 93 ? 9.160 -6.543 -19.288 1.00 77.44 93 ASP A O 1
ATOM 740 N N . ILE A 1 94 ? 7.443 -5.140 -18.955 1.00 87.12 94 ILE A N 1
ATOM 741 C CA . ILE A 1 94 ? 6.932 -5.833 -17.775 1.00 87.12 94 ILE A CA 1
ATOM 742 C C . ILE A 1 94 ? 6.162 -7.093 -18.173 1.00 87.12 94 ILE A C 1
ATOM 744 O O . ILE A 1 94 ? 5.229 -7.059 -18.978 1.00 87.12 94 ILE A O 1
ATOM 748 N N . THR A 1 95 ? 6.526 -8.221 -17.565 1.00 87.50 95 THR A N 1
ATOM 749 C CA . THR A 1 95 ? 5.837 -9.501 -17.777 1.00 87.50 95 THR A CA 1
ATOM 750 C C . THR A 1 95 ? 4.593 -9.640 -16.902 1.00 87.50 95 THR A C 1
ATOM 752 O O . THR A 1 95 ? 4.489 -9.036 -15.833 1.00 87.50 95 THR A O 1
ATOM 755 N N . TYR A 1 96 ? 3.654 -10.488 -17.323 1.00 90.19 96 TYR A N 1
ATOM 756 C CA . TYR A 1 96 ? 2.461 -10.787 -16.538 1.00 90.19 96 TYR A CA 1
ATOM 757 C C . TYR A 1 96 ? 2.811 -11.469 -15.201 1.00 90.19 96 TYR A C 1
ATOM 759 O O . TYR A 1 96 ? 3.529 -12.468 -15.148 1.00 90.19 96 TYR A O 1
ATOM 767 N N . HIS A 1 97 ? 2.260 -10.942 -14.108 1.00 91.81 97 HIS A N 1
ATOM 768 C CA . HIS A 1 97 ? 2.526 -11.391 -12.736 1.00 91.81 97 HIS A CA 1
ATOM 769 C C . HIS A 1 97 ? 1.809 -12.701 -12.351 1.00 91.81 97 HIS A C 1
ATOM 771 O O . HIS A 1 97 ? 2.056 -13.248 -11.279 1.00 91.81 97 HIS A O 1
ATOM 777 N N . ASP A 1 98 ? 0.920 -13.240 -13.191 1.00 93.19 98 ASP A N 1
ATOM 778 C CA . ASP A 1 98 ? 0.112 -14.424 -12.853 1.00 93.19 98 ASP A CA 1
ATOM 779 C C . ASP A 1 98 ? -0.634 -14.227 -11.507 1.00 93.19 98 ASP A C 1
ATOM 781 O O . ASP A 1 98 ? -1.124 -13.126 -11.224 1.00 93.19 98 ASP A O 1
ATOM 785 N N . ASN A 1 99 ? -0.700 -15.248 -10.654 1.00 95.25 99 ASN A N 1
ATOM 786 C CA . ASN A 1 99 ? -1.320 -15.202 -9.329 1.00 95.25 99 ASN A CA 1
ATOM 787 C C . ASN A 1 99 ? -0.496 -14.455 -8.260 1.00 95.25 99 ASN A C 1
ATOM 789 O O . ASN A 1 99 ? -0.954 -14.329 -7.126 1.00 95.25 99 ASN A O 1
ATOM 793 N N . ARG A 1 100 ? 0.687 -13.914 -8.593 1.00 95.12 100 ARG A N 1
ATOM 794 C CA . ARG A 1 100 ? 1.560 -13.146 -7.678 1.00 95.12 100 ARG A CA 1
ATOM 795 C C . ARG A 1 100 ? 1.079 -11.705 -7.538 1.00 95.12 100 ARG A C 1
ATOM 797 O O . ARG A 1 100 ? 1.781 -10.753 -7.871 1.00 95.12 100 ARG A O 1
ATOM 804 N N . ARG A 1 101 ? -0.168 -11.552 -7.105 1.00 96.19 101 ARG A N 1
ATOM 805 C CA . ARG A 1 101 ? -0.866 -10.273 -6.994 1.00 96.19 101 ARG A CA 1
ATOM 806 C C . ARG A 1 101 ? -1.831 -10.276 -5.824 1.00 96.19 101 ARG A C 1
ATOM 808 O O . ARG A 1 101 ? -2.272 -11.330 -5.374 1.00 96.19 101 ARG A O 1
ATOM 815 N N . GLY A 1 102 ? -2.238 -9.097 -5.388 1.00 96.56 102 GLY A N 1
ATOM 816 C CA . GLY A 1 102 ? -3.275 -8.981 -4.380 1.00 96.56 102 GLY A CA 1
ATOM 817 C C . GLY A 1 102 ? -3.823 -7.576 -4.237 1.00 96.56 102 GLY A C 1
ATOM 818 O O . GLY A 1 102 ? -3.430 -6.640 -4.932 1.00 96.56 102 GLY A O 1
ATOM 819 N N . THR A 1 103 ? -4.762 -7.456 -3.306 1.00 96.06 103 THR A N 1
ATOM 820 C CA . THR A 1 103 ? -5.407 -6.197 -2.951 1.00 96.06 103 THR A CA 1
ATOM 821 C C . THR A 1 103 ? -5.398 -6.040 -1.439 1.00 96.06 103 THR A C 1
ATOM 823 O O . THR A 1 103 ? -5.562 -7.012 -0.691 1.00 96.06 103 THR A O 1
ATOM 826 N N . ARG A 1 104 ? -5.175 -4.815 -0.981 1.00 94.50 104 ARG A N 1
ATOM 827 C CA . ARG A 1 104 ? -5.260 -4.408 0.417 1.00 94.50 104 ARG A CA 1
ATOM 828 C C . ARG A 1 104 ? -6.048 -3.117 0.502 1.00 94.50 104 ARG A C 1
ATOM 830 O O . ARG A 1 104 ? -5.933 -2.249 -0.353 1.00 94.50 104 ARG A O 1
ATOM 837 N N . ILE A 1 105 ? -6.855 -3.013 1.541 1.00 93.19 105 ILE A N 1
ATOM 838 C CA . ILE A 1 105 ? -7.666 -1.837 1.813 1.00 93.19 105 ILE A CA 1
ATOM 839 C C . ILE A 1 105 ? -7.052 -1.177 3.042 1.00 93.19 105 ILE A C 1
ATOM 841 O O . ILE A 1 105 ? -7.011 -1.801 4.101 1.00 93.19 105 ILE A O 1
ATOM 845 N N . LEU A 1 106 ? -6.522 0.037 2.898 1.00 90.44 106 LEU A N 1
ATOM 846 C CA . LEU A 1 106 ? -5.853 0.736 3.995 1.00 90.44 106 LEU A CA 1
ATOM 847 C C . LEU A 1 106 ? -5.995 2.263 3.907 1.00 90.44 106 LEU A C 1
ATOM 849 O O . LEU A 1 106 ? -6.124 2.814 2.813 1.00 90.44 106 LEU A O 1
ATOM 853 N N . PRO A 1 107 ? -5.964 2.975 5.044 1.00 89.56 107 PRO A N 1
ATOM 854 C CA . PRO A 1 107 ? -6.028 4.426 5.054 1.00 89.56 107 PRO A CA 1
ATOM 855 C C . PRO A 1 107 ? -4.629 5.053 4.945 1.00 89.56 107 PRO A C 1
ATOM 857 O O . PRO A 1 107 ? -4.010 5.398 5.949 1.00 89.56 107 PRO A O 1
ATOM 860 N N . LEU A 1 108 ? -4.130 5.220 3.714 1.00 87.25 108 LEU A N 1
ATOM 861 C CA . LEU A 1 108 ? -2.768 5.709 3.437 1.00 87.25 108 LEU A CA 1
ATOM 862 C C . LEU A 1 108 ? -2.455 7.084 4.055 1.00 87.25 108 LEU A C 1
ATOM 864 O O . LEU A 1 108 ? -1.328 7.318 4.480 1.00 87.25 108 LEU A O 1
ATOM 868 N N . ARG A 1 109 ? -3.445 7.981 4.141 1.00 84.62 109 ARG A N 1
ATOM 869 C CA . ARG A 1 109 ? -3.260 9.336 4.687 1.00 84.62 109 ARG A CA 1
ATOM 870 C C . ARG A 1 109 ? -3.410 9.412 6.210 1.00 84.62 109 ARG A C 1
ATOM 872 O O . ARG A 1 109 ? -2.762 10.227 6.849 1.00 84.62 109 ARG A O 1
ATOM 879 N N . SER A 1 110 ? -4.201 8.524 6.812 1.00 74.50 110 SER A N 1
ATOM 880 C CA . SER A 1 110 ? -4.526 8.586 8.247 1.00 74.50 110 SER A CA 1
ATOM 881 C C . SER A 1 110 ? -3.371 8.204 9.176 1.00 74.50 110 SER A C 1
ATOM 883 O O . SER A 1 110 ? -3.456 8.467 10.373 1.00 74.50 110 SER A O 1
ATOM 885 N N . TYR A 1 111 ? -2.310 7.582 8.652 1.00 61.19 111 TYR A N 1
ATOM 886 C CA . TYR A 1 111 ? -1.106 7.273 9.428 1.00 61.19 111 TYR A CA 1
ATOM 887 C C . TYR A 1 111 ? -0.157 8.477 9.548 1.00 61.19 111 TYR A C 1
ATOM 889 O O . TYR A 1 111 ? 0.579 8.577 10.522 1.00 61.19 111 TYR A O 1
ATOM 897 N N . ALA A 1 112 ? -0.196 9.414 8.592 1.00 58.56 112 ALA A N 1
ATOM 898 C CA . ALA A 1 112 ? 0.633 10.621 8.624 1.00 58.56 112 ALA A CA 1
ATOM 899 C C . ALA A 1 112 ? 0.144 11.657 9.655 1.00 58.56 112 ALA A C 1
ATOM 901 O O . ALA A 1 112 ? 0.936 12.467 10.125 1.00 58.56 112 ALA A O 1
ATOM 902 N N . ASP A 1 113 ? -1.140 11.594 10.024 1.00 59.84 113 ASP A N 1
ATOM 903 C CA . ASP A 1 113 ? -1.811 12.573 10.887 1.00 59.84 113 ASP A CA 1
ATOM 904 C C . ASP A 1 113 ? -1.993 12.085 12.343 1.00 59.84 113 ASP A C 1
ATOM 906 O O . ASP A 1 113 ? -2.730 12.701 13.115 1.00 59.84 113 ASP A O 1
ATOM 910 N N . GLN A 1 114 ? -1.370 10.967 12.742 1.00 59.59 114 GLN A N 1
ATOM 911 C CA . GLN A 1 114 ? -1.488 10.465 14.117 1.00 59.59 114 GLN A CA 1
ATOM 912 C C . GLN A 1 114 ? -0.766 11.417 15.089 1.00 59.59 114 GLN A C 1
ATOM 914 O O . GLN A 1 114 ? 0.434 11.655 14.921 1.00 59.59 114 GLN A O 1
ATOM 919 N N . PRO A 1 115 ? -1.448 11.959 16.118 1.00 58.62 115 PRO A N 1
ATOM 920 C CA . PRO A 1 115 ? -0.765 12.695 17.173 1.00 58.62 115 PRO A CA 1
ATOM 921 C C . PRO A 1 115 ? 0.240 11.770 17.870 1.00 58.62 115 PRO A C 1
ATOM 923 O O . PRO A 1 115 ? -0.013 10.574 18.021 1.00 58.62 115 PRO A O 1
ATOM 926 N N . ALA A 1 116 ? 1.384 12.328 18.280 1.00 58.84 116 ALA A N 1
ATOM 927 C CA . ALA A 1 116 ? 2.406 11.590 19.016 1.00 58.84 116 ALA A CA 1
ATOM 928 C C . ALA A 1 116 ? 1.771 10.838 20.196 1.00 58.84 116 ALA A C 1
ATOM 930 O O . ALA A 1 116 ? 0.957 11.415 20.925 1.00 58.84 116 ALA A O 1
ATOM 931 N N . GLU A 1 117 ? 2.134 9.562 20.370 1.00 60.41 117 GLU A N 1
ATOM 932 C CA . GLU A 1 117 ? 1.665 8.773 21.506 1.00 60.41 117 GLU A CA 1
ATOM 933 C C . GLU A 1 117 ? 1.947 9.530 22.806 1.00 60.41 117 GLU A C 1
ATOM 935 O O . GLU A 1 117 ? 3.082 9.893 23.120 1.00 60.41 117 GLU A O 1
ATOM 940 N N . SER A 1 118 ? 0.882 9.770 23.566 1.00 57.38 118 SER A N 1
ATOM 941 C CA . SER A 1 118 ? 0.963 10.286 24.924 1.00 57.38 118 SER A CA 1
ATOM 942 C C . SER A 1 118 ? 1.686 9.252 25.789 1.00 57.38 118 SER A C 1
ATOM 944 O O . SER A 1 118 ? 1.088 8.270 26.229 1.00 57.38 118 SER A O 1
ATOM 946 N N . THR A 1 119 ? 2.968 9.475 26.056 1.00 61.28 119 THR A N 1
ATOM 947 C CA . THR A 1 119 ? 3.743 8.650 26.982 1.00 61.28 119 THR A CA 1
ATOM 948 C C . THR A 1 119 ? 3.232 8.786 28.419 1.00 61.28 119 THR A C 1
ATOM 950 O O . THR A 1 119 ? 3.063 9.900 28.913 1.00 61.28 119 THR A O 1
ATOM 953 N N . LEU A 1 120 ? 3.119 7.631 29.088 1.00 56.03 120 LEU A N 1
ATOM 954 C CA . LEU A 1 120 ? 3.022 7.421 30.542 1.00 56.03 120 LEU A CA 1
ATOM 955 C C . LEU A 1 120 ? 1.682 7.763 31.215 1.00 56.03 120 LEU A C 1
ATOM 957 O O . LEU A 1 120 ? 1.623 8.555 32.152 1.00 56.03 120 LEU A O 1
ATOM 961 N N . LEU A 1 121 ? 0.617 7.057 30.833 1.00 66.06 121 LEU A N 1
ATOM 962 C CA . LEU A 1 121 ? -0.410 6.691 31.811 1.00 66.06 121 LEU A CA 1
ATOM 963 C C . LEU A 1 121 ? -0.256 5.210 32.160 1.00 66.06 121 LEU A C 1
ATOM 965 O O . LEU A 1 121 ? -0.172 4.368 31.268 1.00 66.06 121 LEU A O 1
ATOM 969 N N . GLU A 1 122 ? -0.251 4.885 33.452 1.00 70.75 122 GLU A N 1
ATOM 970 C CA . GLU A 1 122 ? -0.570 3.528 33.896 1.00 70.75 122 GLU A CA 1
ATOM 971 C C . GLU A 1 122 ? -2.039 3.267 33.542 1.00 70.75 122 GLU A C 1
ATOM 973 O O . GLU A 1 122 ? -2.960 3.732 34.216 1.00 70.75 122 GLU A O 1
ATOM 978 N N . LEU A 1 123 ? -2.260 2.598 32.411 1.00 78.75 123 LEU A N 1
ATOM 979 C CA . LEU A 1 123 ? -3.591 2.249 31.936 1.00 78.75 123 LEU A CA 1
ATOM 980 C C . LEU A 1 123 ? -3.988 0.877 32.469 1.00 78.75 123 LEU A C 1
ATOM 982 O O . LEU A 1 123 ? -3.320 -0.127 32.230 1.00 78.75 123 LEU A O 1
ATOM 986 N N . GLU A 1 124 ? -5.129 0.827 33.144 1.00 83.94 124 GLU A N 1
ATOM 987 C CA . GLU A 1 124 ? -5.816 -0.427 33.428 1.00 83.94 124 GLU A CA 1
ATOM 988 C C . GLU A 1 124 ? -6.615 -0.852 32.189 1.00 83.94 124 GLU A C 1
ATOM 990 O O . GLU A 1 124 ? -7.383 -0.065 31.632 1.00 83.94 124 GLU A O 1
ATOM 995 N N . THR A 1 125 ? -6.461 -2.109 31.768 1.00 87.50 125 THR A N 1
ATOM 996 C CA . THR A 1 125 ? -7.239 -2.696 30.665 1.00 87.50 125 THR A CA 1
ATOM 997 C C . THR A 1 125 ? -8.296 -3.647 31.218 1.00 87.50 125 THR A C 1
ATOM 999 O O . THR A 1 125 ? -8.034 -4.390 32.164 1.00 87.50 125 THR A O 1
ATOM 1002 N N . ILE A 1 126 ? -9.493 -3.637 30.627 1.00 88.62 126 ILE A N 1
ATOM 1003 C CA . ILE A 1 126 ? -10.557 -4.601 30.929 1.00 88.62 126 ILE A CA 1
ATOM 1004 C C . ILE A 1 126 ? -11.014 -5.271 29.648 1.00 88.62 126 ILE A C 1
ATOM 1006 O O . ILE A 1 126 ? -11.379 -4.604 28.681 1.00 88.62 126 ILE A O 1
ATOM 1010 N N . ASP A 1 127 ? -11.113 -6.593 29.714 1.00 90.62 127 ASP A N 1
ATOM 1011 C CA . ASP A 1 127 ? -11.591 -7.414 28.618 1.00 90.62 127 ASP A CA 1
ATOM 1012 C C . ASP A 1 127 ? -13.061 -7.796 28.798 1.00 90.62 127 ASP A C 1
ATOM 1014 O O . ASP A 1 127 ? -13.446 -8.501 29.735 1.00 90.62 127 ASP A O 1
ATOM 1018 N N . PHE A 1 128 ? -13.889 -7.407 27.833 1.00 89.81 128 PHE A N 1
ATOM 1019 C CA . PHE A 1 128 ? -15.281 -7.838 27.746 1.00 89.81 128 PHE A CA 1
ATOM 1020 C C . PHE A 1 128 ? -15.412 -8.961 26.714 1.00 89.81 128 PHE A C 1
ATOM 1022 O O . PHE A 1 128 ? -15.576 -8.717 25.522 1.00 89.81 128 PHE A O 1
ATOM 1029 N N . ARG A 1 129 ? -15.316 -10.216 27.176 1.00 90.00 129 ARG A N 1
ATOM 1030 C CA . ARG A 1 129 ? -15.302 -11.407 26.307 1.00 90.00 129 ARG A CA 1
ATOM 1031 C C . ARG A 1 129 ? -16.589 -12.235 26.375 1.00 90.00 129 ARG A C 1
ATOM 1033 O O . ARG A 1 129 ? -17.212 -12.423 27.433 1.00 90.00 129 ARG A O 1
ATOM 1040 N N . PHE A 1 130 ? -16.944 -12.820 25.236 1.00 88.56 130 PHE A N 1
ATOM 1041 C CA . PHE A 1 130 ? -17.984 -13.841 25.095 1.00 88.56 130 PHE A CA 1
ATOM 1042 C C . PHE A 1 130 ? -17.398 -15.246 25.304 1.00 88.56 130 PHE A C 1
ATOM 1044 O O . PHE A 1 130 ? -17.354 -16.063 24.391 1.00 88.56 130 PHE A O 1
ATOM 1051 N N . ASN A 1 131 ? -16.910 -15.520 26.518 1.00 83.12 131 ASN A N 1
ATOM 1052 C CA . ASN A 1 131 ? -16.320 -16.821 26.850 1.00 83.12 131 ASN A CA 1
ATOM 1053 C C . ASN A 1 131 ? -17.332 -17.958 26.630 1.00 83.12 131 ASN A C 1
ATOM 1055 O O . ASN A 1 131 ? -18.463 -17.863 27.109 1.00 83.12 131 ASN A O 1
ATOM 1059 N N . ASN A 1 132 ? -16.896 -19.028 25.958 1.00 84.38 132 ASN A N 1
ATOM 1060 C CA . ASN A 1 132 ? -17.663 -20.256 25.715 1.00 84.38 132 ASN A CA 1
ATOM 1061 C C . ASN A 1 132 ? -19.029 -20.036 25.036 1.00 84.38 132 ASN A C 1
ATOM 1063 O O . ASN A 1 132 ? -19.966 -20.799 25.269 1.00 84.38 132 ASN A O 1
ATOM 1067 N N . HIS A 1 133 ? -19.167 -18.992 24.214 1.00 86.38 133 HIS A N 1
ATOM 1068 C CA . HIS A 1 133 ? -20.383 -18.793 23.433 1.00 86.38 133 HIS A CA 1
ATOM 1069 C C . HIS A 1 133 ? -20.360 -19.666 22.173 1.00 86.38 133 HIS A C 1
ATOM 1071 O O . HIS A 1 133 ? -19.483 -19.520 21.324 1.00 86.38 133 HIS A O 1
ATOM 1077 N N . VAL A 1 134 ? -21.338 -20.563 22.051 1.00 90.81 134 VAL A N 1
ATOM 1078 C CA . VAL A 1 134 ? -21.550 -21.360 20.838 1.00 90.81 134 VAL A CA 1
ATOM 1079 C C . VAL A 1 134 ? -22.405 -20.544 19.875 1.00 90.81 134 VAL A C 1
ATOM 1081 O O . VAL A 1 134 ? -23.564 -20.257 20.175 1.00 90.81 134 VAL A O 1
ATOM 1084 N N . VAL A 1 135 ? -21.829 -20.172 18.730 1.00 91.94 135 VAL A N 1
ATOM 1085 C CA . VAL A 1 135 ? -22.559 -19.469 17.668 1.00 91.94 135 VAL A CA 1
ATOM 1086 C C . VAL A 1 135 ? -23.572 -20.445 17.043 1.00 91.94 135 VAL A C 1
ATOM 1088 O O . VAL A 1 135 ? -23.168 -21.531 16.621 1.00 91.94 135 VAL A O 1
ATOM 1091 N N . PRO A 1 136 ? -24.876 -20.110 16.994 1.00 94.75 136 PRO A N 1
ATOM 1092 C CA . PRO A 1 136 ? -25.895 -20.932 16.344 1.00 94.75 136 PRO A CA 1
ATOM 1093 C C . PRO A 1 136 ? -25.605 -21.157 14.858 1.00 94.75 136 PRO A C 1
ATOM 1095 O O . PRO A 1 136 ? -24.990 -20.321 14.204 1.00 94.75 136 PRO A O 1
ATOM 1098 N N . SER A 1 137 ? -26.132 -22.243 14.291 1.00 95.81 137 SER A N 1
ATOM 1099 C CA . SER A 1 137 ? -25.965 -22.584 12.869 1.00 95.81 137 SER A CA 1
ATOM 1100 C C . SER A 1 137 ? -26.822 -21.746 11.908 1.00 95.81 137 SER A C 1
ATOM 1102 O O . SER A 1 137 ? -26.967 -22.117 10.748 1.00 95.81 137 SER A O 1
ATOM 1104 N N . ALA A 1 138 ? -27.461 -20.680 12.391 1.00 96.25 138 ALA A N 1
ATOM 1105 C CA . ALA A 1 138 ? -28.256 -19.789 11.556 1.00 96.25 138 ALA A CA 1
ATOM 1106 C C . ALA A 1 138 ? -27.341 -18.899 10.703 1.00 96.25 138 ALA A C 1
ATOM 1108 O O . ALA A 1 138 ? -26.281 -18.485 11.171 1.00 96.25 138 ALA A O 1
ATOM 1109 N N . ASP A 1 139 ? -27.796 -18.536 9.500 1.00 96.19 139 ASP A N 1
ATOM 1110 C CA . ASP A 1 139 ? -27.036 -17.699 8.555 1.00 96.19 139 ASP A CA 1
ATOM 1111 C C . ASP A 1 139 ? -26.580 -16.366 9.165 1.00 96.19 139 ASP A C 1
ATOM 1113 O O . ASP A 1 139 ? -25.568 -15.789 8.771 1.00 96.19 139 ASP A O 1
ATOM 1117 N N . THR A 1 140 ? -27.329 -15.836 10.132 1.00 95.50 140 THR A N 1
ATOM 1118 C CA . THR A 1 140 ? -26.960 -14.630 10.873 1.00 95.50 140 THR A CA 1
ATOM 1119 C C . THR A 1 140 ? -27.435 -14.742 12.313 1.00 95.50 140 THR A C 1
ATOM 1121 O O . THR A 1 140 ? -28.600 -15.037 12.572 1.00 95.50 140 THR A O 1
ATOM 1124 N N . THR A 1 141 ? -26.538 -14.463 13.261 1.00 93.38 141 THR A N 1
ATOM 1125 C CA . THR A 1 141 ? -26.861 -14.382 14.689 1.00 93.38 141 THR A CA 1
ATOM 1126 C C . THR A 1 141 ? -26.380 -13.050 15.250 1.00 93.38 141 THR A C 1
ATOM 1128 O O . THR A 1 141 ? -25.201 -12.721 15.153 1.00 93.38 141 THR A O 1
ATOM 1131 N N . TYR A 1 142 ? -27.280 -12.313 15.899 1.00 93.25 142 TYR A N 1
ATOM 1132 C CA . TYR A 1 142 ? -26.929 -11.182 16.757 1.00 93.25 142 TYR A CA 1
ATOM 1133 C C . TYR A 1 142 ? -27.007 -11.643 18.211 1.00 93.25 142 TYR A C 1
ATOM 1135 O O . TYR A 1 142 ? -28.011 -12.223 18.623 1.00 93.25 142 TYR A O 1
ATOM 1143 N N . TYR A 1 143 ? -25.955 -11.400 18.990 1.00 91.31 143 TYR A N 1
ATOM 1144 C CA . TYR A 1 143 ? -25.872 -11.855 20.374 1.00 91.31 143 TYR A CA 1
ATOM 1145 C C . TYR A 1 143 ? -25.496 -10.703 21.306 1.00 91.31 143 TYR A C 1
ATOM 1147 O O . TYR A 1 143 ? -24.596 -9.914 21.017 1.00 91.31 143 TYR A O 1
ATOM 1155 N N . CYS A 1 144 ? -26.179 -10.615 22.445 1.00 92.69 144 CYS A N 1
ATOM 1156 C CA . CYS A 1 144 ? -25.964 -9.576 23.446 1.00 92.69 144 CYS A CA 1
ATOM 1157 C C . CYS A 1 144 ? -25.616 -10.207 24.797 1.00 92.69 144 CYS A C 1
ATOM 1159 O O . CYS A 1 144 ? -26.198 -11.212 25.198 1.00 92.69 144 CYS A O 1
ATOM 1161 N N . LYS A 1 145 ? -24.691 -9.587 25.534 1.00 90.38 145 LYS A N 1
ATOM 1162 C CA . LYS A 1 145 ? -24.353 -9.948 26.916 1.00 90.38 145 LYS A CA 1
ATOM 1163 C C . LYS A 1 145 ? -24.208 -8.682 27.735 1.00 90.38 145 LYS A C 1
ATOM 1165 O O . LYS A 1 145 ? -23.540 -7.740 27.320 1.00 90.38 145 LYS A O 1
ATOM 1170 N N . VAL A 1 146 ? -24.816 -8.683 28.913 1.00 92.81 146 VAL A N 1
ATOM 1171 C CA . VAL A 1 146 ? -24.623 -7.621 29.898 1.00 92.81 146 VAL A CA 1
ATOM 1172 C C . VAL A 1 146 ? -23.351 -7.927 30.683 1.00 92.81 146 VAL A C 1
ATOM 1174 O O . VAL A 1 146 ? -23.180 -9.035 31.193 1.00 92.81 146 VAL A O 1
ATOM 1177 N N . PHE A 1 147 ? -22.460 -6.945 30.783 1.00 91.06 147 PHE A N 1
ATOM 1178 C CA . PHE A 1 147 ? -21.245 -7.033 31.585 1.00 91.06 147 PHE A CA 1
ATOM 1179 C C . PHE A 1 147 ? -21.376 -6.152 32.823 1.00 91.06 147 PHE A C 1
ATOM 1181 O O . PHE A 1 147 ? -21.874 -5.030 32.753 1.00 91.06 147 PHE A O 1
ATOM 1188 N N . LYS A 1 148 ? -20.915 -6.662 33.965 1.00 89.56 148 LYS A N 1
ATOM 1189 C CA . LYS A 1 148 ? -20.819 -5.877 35.195 1.00 89.56 148 LYS A CA 1
ATOM 1190 C C . LYS A 1 148 ? -19.467 -5.164 35.228 1.00 89.56 148 LYS A C 1
ATOM 1192 O O . LYS A 1 148 ? -18.457 -5.769 34.877 1.00 89.56 148 LYS A O 1
ATOM 1197 N N . SER A 1 149 ? -19.448 -3.907 35.674 1.00 86.25 149 SER A N 1
ATOM 1198 C CA . SER A 1 149 ? -18.196 -3.183 35.933 1.00 86.25 149 SER A CA 1
ATOM 1199 C C . SER A 1 149 ? -17.326 -3.964 36.926 1.00 86.25 149 SER A C 1
ATOM 1201 O O . SER A 1 149 ? -17.878 -4.477 37.910 1.00 86.25 149 SER A O 1
ATOM 1203 N N . PRO A 1 150 ? -15.997 -4.043 36.725 1.00 87.88 150 PRO A N 1
ATOM 1204 C CA . PRO A 1 150 ? -15.109 -4.662 37.700 1.00 87.88 150 PRO A CA 1
ATOM 1205 C C . PRO A 1 150 ? -15.244 -4.012 39.071 1.00 87.88 150 PRO A C 1
ATOM 1207 O O . PRO A 1 150 ? -15.336 -2.791 39.192 1.00 87.88 150 PRO A O 1
ATOM 1210 N N . SER A 1 151 ? -15.241 -4.838 40.114 1.00 87.69 151 SER A N 1
ATOM 1211 C CA . SER A 1 151 ? -15.332 -4.376 41.502 1.00 87.69 151 SER A CA 1
ATOM 1212 C C . SER A 1 151 ? -14.085 -3.625 41.970 1.00 87.69 151 SER A C 1
ATOM 1214 O O . SER A 1 151 ? -14.131 -2.966 43.002 1.00 87.69 151 SER A O 1
ATOM 1216 N N . THR A 1 152 ? -12.980 -3.712 41.226 1.00 84.38 152 THR A N 1
ATOM 1217 C CA . THR A 1 152 ? -11.745 -2.951 41.465 1.00 84.38 152 THR A CA 1
ATOM 1218 C C . THR A 1 152 ? -11.906 -1.457 41.184 1.00 84.38 152 THR A C 1
ATOM 1220 O O . THR A 1 152 ? -11.094 -0.655 41.641 1.00 84.38 152 THR A O 1
ATOM 1223 N N . PHE A 1 153 ? -12.956 -1.053 40.465 1.00 87.50 153 PHE A N 1
ATOM 1224 C CA . PHE A 1 153 ? -13.232 0.348 40.172 1.00 87.50 153 PHE A CA 1
ATOM 1225 C C . PHE A 1 153 ? -13.847 1.042 41.388 1.00 87.50 153 PHE A C 1
ATOM 1227 O O . PHE A 1 153 ? -15.063 1.138 41.530 1.00 87.50 153 PHE A O 1
ATOM 1234 N N . SER A 1 154 ? -12.979 1.537 42.272 1.00 86.88 154 SER A N 1
ATOM 1235 C CA . SER A 1 154 ? -13.354 2.315 43.460 1.00 86.88 154 SER A CA 1
ATOM 1236 C C . SER A 1 154 ? -13.766 3.758 43.143 1.00 86.88 154 SER A C 1
ATOM 1238 O O . SER A 1 154 ? -14.378 4.425 43.974 1.00 86.88 154 SER A O 1
ATOM 1240 N N . THR A 1 155 ? -13.450 4.246 41.940 1.00 88.50 155 THR A N 1
ATOM 1241 C CA . THR A 1 155 ? -13.770 5.596 41.460 1.00 88.50 155 THR A CA 1
ATOM 1242 C C . THR A 1 155 ? -14.216 5.571 39.998 1.00 88.50 155 THR A C 1
ATOM 1244 O O . THR A 1 155 ? -13.980 4.601 39.275 1.00 88.50 155 THR A O 1
ATOM 1247 N N . LYS A 1 156 ? -14.858 6.656 39.541 1.00 88.62 156 LYS A N 1
ATOM 1248 C CA . LYS A 1 156 ? -15.216 6.843 38.127 1.00 88.62 156 LYS A CA 1
ATOM 1249 C C . LYS A 1 156 ? -13.959 6.756 37.252 1.00 88.62 156 LYS A C 1
ATOM 1251 O O . LYS A 1 156 ? -12.971 7.435 37.518 1.00 88.62 156 LYS A O 1
ATOM 1256 N N . ARG A 1 157 ? -14.031 5.962 36.183 1.00 86.38 157 ARG A N 1
ATOM 1257 C CA . ARG A 1 157 ? -12.976 5.817 35.170 1.00 86.38 157 ARG A CA 1
ATOM 1258 C C . ARG A 1 157 ? -13.401 6.466 33.848 1.00 86.38 157 ARG A C 1
ATOM 1260 O O . ARG A 1 157 ? -14.595 6.595 33.577 1.00 86.38 157 ARG A O 1
ATOM 1267 N N . HIS A 1 158 ? -12.429 6.844 33.021 1.00 87.38 158 HIS A N 1
ATOM 1268 C CA . HIS A 1 158 ? -12.648 7.241 31.629 1.00 87.38 158 HIS A CA 1
ATOM 1269 C C . HIS A 1 158 ? -12.081 6.166 30.703 1.00 87.38 158 HIS A C 1
ATOM 1271 O O . HIS A 1 158 ? -10.926 5.775 30.848 1.00 87.38 158 HIS A O 1
ATOM 1277 N N . ALA A 1 159 ? -12.888 5.699 29.751 1.00 88.06 159 ALA A N 1
ATOM 1278 C CA . ALA A 1 159 ? -12.397 4.863 28.665 1.00 88.06 159 ALA A CA 1
ATOM 1279 C C . ALA A 1 159 ? -11.744 5.772 27.620 1.00 88.06 159 ALA A C 1
ATOM 1281 O O . ALA A 1 159 ? -12.421 6.619 27.038 1.00 88.06 159 ALA A O 1
ATOM 1282 N N . ILE A 1 160 ? -10.437 5.619 27.420 1.00 86.19 160 ILE A N 1
ATOM 1283 C CA . ILE A 1 160 ? -9.667 6.440 26.472 1.00 86.19 160 ILE A CA 1
ATOM 1284 C C . ILE A 1 160 ? -9.317 5.689 25.184 1.00 86.19 160 ILE A C 1
ATOM 1286 O O . ILE A 1 160 ? -8.971 6.312 24.188 1.00 86.19 160 ILE A O 1
ATOM 1290 N N . ALA A 1 161 ? -9.423 4.360 25.200 1.00 84.44 161 ALA A N 1
ATOM 1291 C CA . ALA A 1 161 ? -9.191 3.503 24.051 1.00 84.44 161 ALA A CA 1
ATOM 1292 C C . ALA A 1 161 ? -10.047 2.235 24.152 1.00 84.44 161 ALA A C 1
ATOM 1294 O O . ALA A 1 161 ? -10.350 1.761 25.249 1.00 84.44 161 ALA A O 1
ATOM 1295 N N . VAL A 1 162 ? -10.434 1.695 22.997 1.00 88.81 162 VAL A N 1
ATOM 1296 C CA . VAL A 1 162 ? -11.147 0.422 22.866 1.00 88.81 162 VAL A CA 1
ATOM 1297 C C . VAL A 1 162 ? -10.499 -0.347 21.726 1.00 88.81 162 VAL A C 1
ATOM 1299 O O . VAL A 1 162 ? -10.341 0.189 20.630 1.00 88.81 162 VAL A O 1
ATOM 1302 N N . TYR A 1 163 ? -10.151 -1.604 21.980 1.00 87.62 163 TYR A N 1
ATOM 1303 C CA . TYR A 1 163 ? -9.516 -2.480 21.002 1.00 87.62 163 TYR A CA 1
ATOM 1304 C C . TYR A 1 163 ? -10.356 -3.737 20.799 1.00 87.62 163 TYR A C 1
ATOM 1306 O O . TYR A 1 163 ? -11.041 -4.201 21.711 1.00 87.62 163 TYR A O 1
ATOM 1314 N N . SER A 1 164 ? -10.300 -4.291 19.589 1.00 89.56 164 SER A N 1
ATOM 1315 C CA . SER A 1 164 ? -10.871 -5.611 19.317 1.00 89.56 164 SER A CA 1
ATOM 1316 C C . SER A 1 164 ? -9.920 -6.695 19.816 1.00 89.56 164 SER A C 1
ATOM 1318 O O . SER A 1 164 ? -8.709 -6.582 19.642 1.00 89.56 164 SER A O 1
ATOM 1320 N N . ILE A 1 165 ? -10.468 -7.755 20.407 1.00 84.31 165 ILE A N 1
ATOM 1321 C CA . ILE A 1 165 ? -9.705 -8.938 20.812 1.00 84.31 165 ILE A CA 1
ATOM 1322 C C . ILE A 1 165 ? -9.881 -9.981 19.706 1.00 84.31 165 ILE A C 1
ATOM 1324 O O . ILE A 1 165 ? -10.954 -10.571 19.588 1.00 84.31 165 ILE A O 1
ATOM 1328 N N . CYS A 1 166 ? -8.851 -10.183 18.884 1.00 69.75 166 CYS A N 1
ATOM 1329 C CA . CYS A 1 166 ? -8.802 -11.296 17.934 1.00 69.75 166 CYS A CA 1
ATOM 1330 C C . CYS A 1 166 ? -8.193 -12.523 18.631 1.00 69.75 166 CYS A C 1
ATOM 1332 O O . CYS A 1 166 ? -7.171 -12.390 19.304 1.00 69.75 166 CYS A O 1
ATOM 1334 N N . LEU A 1 167 ? -8.836 -13.687 18.493 1.00 59.06 167 LEU A N 1
ATOM 1335 C CA . LEU A 1 167 ? -8.346 -14.993 18.955 1.00 59.06 167 LEU A CA 1
ATOM 1336 C C . LEU A 1 167 ? -7.759 -15.787 17.788 1.00 59.06 167 LEU A C 1
ATOM 1338 O O . LEU A 1 167 ? -8.295 -15.633 16.666 1.00 59.06 167 LEU A O 1
#

Foldseek 3Di:
DALDFDWDWDQAPVRDIDIFTFAHNDPDDTDGDPPDGFKAWDHWGDDPNDTDTDIDGDQCPVDPRHDRQDADKDKDKDADDPDGLNDPDPGRDDDDRPPRMDIDIDGPVVVVPDDPPDPDDPDDDDDDDPPPDDDDPDPDDDDDDDDDDDPVPPDDDDDPDDDDDDD

Sequence (167 aa):
MQGADIAVAWVDTSGKVHIQDRFAFDKIKPIIDNTTQDWFALRGQEQNGWTGIQFKRYFDTCDPMDVPIKSGTNILIFAYGLVDLDLCQSNADITYHDNRRGTRILPLRSYADQPAESTLLELETIDFRFNNHVVPSADTTYYCKVFKSPSTFSTKRHAIAVYSICL

pLDDT: mean 86.48, std 11.21, range [50.38, 96.56]

Radius of gyration: 23.84 Å; chains: 1; bounding box: 53×40×65 Å

Secondary structure (DSSP, 8-state):
-TTEEEEEEEE-TTS-EEEEEEEESSSSPPEEPSS----EEEEEEEETTEEEEEEE--S----TTS----SS-EEEEEE--SS-----STT--PPP-TT-EEEEEE-TTTTTTPPPP-------------TT----SSS--------PPPTT--S------------